Protein AF-A0A954KGF8-F1 (afdb_monomer_lite)

pLDDT: mean 89.38, std 13.1, range [48.44, 98.25]

Structure (mmCIF, N/CA/C/O backbone):
data_AF-A0A954KGF8-F1
#
_entry.id   AF-A0A954KGF8-F1
#
loop_
_atom_site.group_PDB
_atom_site.id
_atom_site.type_symbol
_atom_site.label_atom_id
_atom_site.label_alt_id
_atom_site.label_comp_id
_atom_site.label_asym_id
_atom_site.label_entity_id
_atom_site.label_seq_id
_atom_site.pdbx_PDB_ins_code
_atom_site.Cartn_x
_atom_site.Cartn_y
_atom_site.Cartn_z
_atom_site.occupancy
_atom_site.B_iso_or_equiv
_atom_site.auth_seq_id
_atom_site.auth_comp_id
_atom_site.auth_asym_id
_atom_site.auth_atom_id
_atom_site.pdbx_PDB_model_num
ATOM 1 N N . MET A 1 1 ? -12.550 10.418 11.384 1.00 88.25 1 MET A N 1
ATOM 2 C CA . MET A 1 1 ? -11.278 9.746 11.724 1.00 88.25 1 MET A CA 1
ATOM 3 C C . MET A 1 1 ? -10.918 8.637 10.731 1.00 88.25 1 MET A C 1
ATOM 5 O O . MET A 1 1 ? -10.017 8.868 9.944 1.00 88.25 1 MET A O 1
ATOM 9 N N . PHE A 1 2 ? -11.630 7.502 10.645 1.00 96.38 2 PHE A N 1
ATOM 10 C CA . PHE A 1 2 ? -11.220 6.394 9.749 1.00 96.38 2 PHE A CA 1
ATOM 11 C C . PHE A 1 2 ? -11.177 6.737 8.254 1.00 96.38 2 PHE A C 1
ATOM 13 O O . PHE A 1 2 ? -10.268 6.297 7.563 1.00 96.38 2 PHE A O 1
ATOM 20 N N . ARG A 1 3 ? -12.076 7.598 7.754 1.00 97.56 3 ARG A N 1
ATOM 21 C CA . ARG A 1 3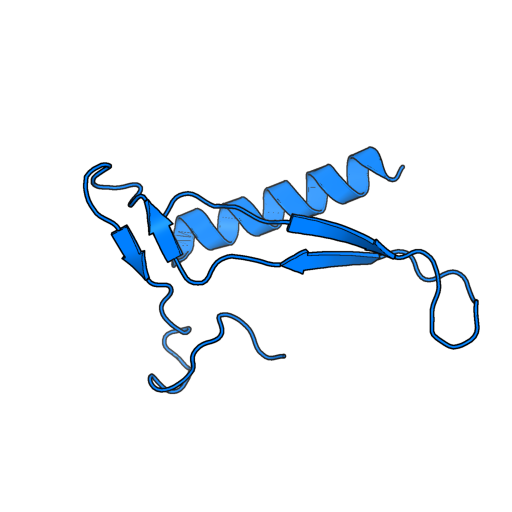 ? -11.971 8.118 6.375 1.00 97.56 3 ARG A CA 1
ATOM 22 C C . ARG A 1 3 ? -10.621 8.787 6.094 1.00 97.56 3 ARG A C 1
ATOM 24 O O . ARG A 1 3 ? -10.086 8.591 5.014 1.00 97.56 3 ARG A O 1
ATOM 31 N N . LEU A 1 4 ? -10.085 9.553 7.050 1.00 97.56 4 LEU A N 1
ATOM 32 C CA . LEU A 1 4 ? -8.765 10.179 6.918 1.00 97.56 4 LEU A CA 1
ATOM 33 C C . LEU A 1 4 ? -7.668 9.114 6.888 1.00 97.56 4 LEU A C 1
ATOM 35 O O . LEU A 1 4 ? -6.816 9.182 6.018 1.00 97.56 4 LEU A O 1
ATOM 39 N N . LEU A 1 5 ? -7.743 8.096 7.755 1.00 97.25 5 LEU A N 1
ATOM 40 C CA . LEU A 1 5 ? -6.784 6.986 7.763 1.00 97.25 5 LEU A CA 1
ATOM 41 C C . LEU A 1 5 ? -6.722 6.272 6.403 1.00 97.25 5 LEU A C 1
ATOM 43 O O . LEU A 1 5 ? -5.642 6.149 5.837 1.00 97.25 5 LEU A O 1
ATOM 47 N N . PHE A 1 6 ? -7.869 5.872 5.842 1.00 98.25 6 PHE A N 1
ATOM 48 C CA . PHE A 1 6 ? -7.920 5.260 4.506 1.00 98.25 6 PHE A CA 1
ATOM 49 C C . PHE A 1 6 ? -7.350 6.180 3.422 1.00 98.25 6 PHE A C 1
ATOM 51 O O . PHE A 1 6 ? -6.631 5.720 2.539 1.00 98.25 6 PHE A O 1
ATOM 58 N N . HIS A 1 7 ? -7.660 7.477 3.484 1.00 98.19 7 HIS A N 1
ATOM 59 C CA . HIS A 1 7 ? -7.186 8.433 2.489 1.00 98.19 7 HIS A CA 1
ATOM 60 C C . HIS A 1 7 ? -5.666 8.614 2.558 1.00 98.19 7 HIS A C 1
ATOM 62 O O . HIS A 1 7 ? -5.000 8.561 1.530 1.00 98.19 7 HIS A O 1
ATOM 68 N N . SER A 1 8 ? -5.118 8.758 3.765 1.00 98.00 8 SER A N 1
ATOM 69 C CA . SER A 1 8 ? -3.680 8.890 3.995 1.00 98.00 8 SER A CA 1
ATOM 70 C C . SER A 1 8 ? -2.915 7.629 3.589 1.00 98.00 8 SER A C 1
ATOM 72 O O . SER A 1 8 ? -1.902 7.738 2.906 1.00 98.00 8 SER A O 1
ATOM 74 N N . VAL A 1 9 ? -3.417 6.435 3.939 1.00 97.38 9 VAL A N 1
ATOM 75 C CA . VAL A 1 9 ? -2.819 5.157 3.507 1.00 97.38 9 VAL A CA 1
ATOM 76 C C . VAL A 1 9 ? -2.797 5.065 1.981 1.00 97.38 9 VAL A C 1
ATOM 78 O O . VAL A 1 9 ? -1.748 4.784 1.403 1.00 97.38 9 VAL A O 1
ATOM 81 N N . TRP A 1 10 ? -3.920 5.361 1.319 1.00 97.94 10 TRP A N 1
ATOM 82 C CA . TRP A 1 10 ? -4.004 5.304 -0.140 1.00 97.94 10 TRP A CA 1
ATOM 83 C C . TRP A 1 10 ? -3.083 6.312 -0.832 1.00 97.94 10 TRP A C 1
ATOM 85 O O . TRP A 1 10 ? -2.405 5.955 -1.793 1.00 97.94 10 TRP A O 1
ATOM 95 N N . GLN A 1 11 ? -3.031 7.555 -0.346 1.00 98.25 11 GLN A N 1
ATOM 96 C CA . GLN A 1 11 ? -2.158 8.590 -0.905 1.00 98.25 11 GLN A CA 1
ATOM 97 C C . GLN A 1 11 ? -0.686 8.170 -0.864 1.00 98.25 11 GLN A C 1
ATOM 99 O O . GLN A 1 11 ? 0.002 8.259 -1.884 1.00 98.25 11 GLN A O 1
ATOM 104 N N . SER A 1 12 ? -0.219 7.664 0.279 1.00 96.50 12 SER A N 1
ATOM 105 C CA . SER A 1 12 ? 1.158 7.185 0.423 1.00 96.50 12 SER A CA 1
ATOM 106 C C . SER A 1 12 ? 1.437 5.984 -0.480 1.00 96.50 12 SER A C 1
ATOM 108 O O . SER A 1 12 ? 2.397 6.000 -1.249 1.00 96.50 12 SER A O 1
ATOM 110 N N . LEU A 1 13 ? 0.567 4.969 -0.442 1.00 95.31 13 LEU A N 1
ATOM 111 C CA . LEU A 1 13 ? 0.753 3.725 -1.189 1.00 95.31 13 LEU A CA 1
ATOM 112 C C . LEU A 1 13 ? 0.770 3.959 -2.704 1.00 95.31 13 LEU A C 1
ATOM 114 O O . LEU A 1 13 ? 1.662 3.477 -3.399 1.00 95.31 13 LEU A O 1
ATOM 118 N N . ARG A 1 14 ? -0.182 4.747 -3.212 1.00 96.69 14 ARG A N 1
ATOM 119 C CA . ARG A 1 14 ? -0.254 5.108 -4.630 1.00 96.69 14 ARG A CA 1
ATOM 120 C C . ARG A 1 14 ? 1.006 5.834 -5.094 1.00 96.69 14 ARG A C 1
ATOM 122 O O . ARG A 1 14 ? 1.533 5.499 -6.149 1.00 96.69 14 ARG A O 1
ATOM 129 N N . THR A 1 15 ? 1.488 6.796 -4.305 1.00 95.69 15 THR A N 1
ATOM 130 C CA . THR A 1 15 ? 2.679 7.588 -4.653 1.00 95.69 15 THR A CA 1
ATOM 131 C C . THR A 1 15 ? 3.901 6.690 -4.834 1.00 95.69 15 THR A C 1
ATOM 133 O O . THR A 1 15 ? 4.622 6.821 -5.824 1.00 95.69 15 THR A O 1
ATOM 136 N N . VAL A 1 16 ? 4.113 5.739 -3.922 1.00 91.75 16 VAL A N 1
ATOM 137 C CA . VAL A 1 16 ? 5.244 4.802 -3.998 1.00 91.75 16 VAL A CA 1
ATOM 138 C C . VAL A 1 16 ? 5.084 3.847 -5.182 1.00 91.75 16 VAL A C 1
ATOM 140 O O . VAL A 1 16 ? 5.980 3.757 -6.017 1.00 91.75 16 VAL A O 1
ATOM 143 N N . LEU A 1 17 ? 3.924 3.198 -5.330 1.00 92.50 17 LEU A N 1
ATOM 144 C CA . LEU A 1 17 ? 3.693 2.231 -6.412 1.00 92.50 17 LEU A CA 1
ATOM 145 C C . LEU A 1 17 ? 3.838 2.860 -7.802 1.00 92.50 17 LEU A C 1
ATOM 147 O O . LEU A 1 17 ? 4.534 2.320 -8.662 1.00 92.50 17 LEU A O 1
ATOM 151 N N . GLU A 1 18 ? 3.219 4.016 -8.035 1.00 94.56 18 GLU A N 1
ATOM 152 C CA . GLU A 1 18 ? 3.289 4.673 -9.342 1.00 94.56 18 GLU A CA 1
ATOM 153 C C . GLU A 1 18 ? 4.700 5.205 -9.632 1.00 94.56 18 GLU A C 1
ATOM 155 O O . GLU A 1 18 ? 5.158 5.115 -10.774 1.00 94.56 18 GLU A O 1
ATOM 160 N N . SER A 1 19 ? 5.421 5.708 -8.621 1.00 92.88 19 SER A N 1
ATOM 161 C CA . SER A 1 19 ? 6.772 6.247 -8.816 1.00 92.88 19 SER A CA 1
ATOM 162 C C . SER A 1 19 ? 7.821 5.154 -9.035 1.00 92.88 19 SER A C 1
ATOM 164 O O . SER A 1 19 ? 8.595 5.255 -9.989 1.00 92.88 19 SER A O 1
ATOM 166 N N . GLU A 1 20 ? 7.804 4.081 -8.246 1.00 91.06 20 GLU A N 1
ATOM 167 C CA . GLU A 1 20 ? 8.826 3.028 -8.295 1.00 91.06 20 GLU A CA 1
ATOM 168 C C . GLU A 1 20 ? 8.497 1.928 -9.309 1.00 91.06 20 GLU A C 1
ATOM 170 O O . GLU A 1 20 ? 9.368 1.479 -10.056 1.00 91.06 20 GLU A O 1
ATOM 175 N N . GLN A 1 21 ? 7.231 1.513 -9.387 1.00 91.88 21 GLN A N 1
ATOM 176 C CA . GLN A 1 21 ? 6.823 0.342 -10.169 1.00 91.88 21 GLN A CA 1
ATOM 177 C C . GLN A 1 21 ? 6.226 0.706 -11.535 1.00 91.88 21 GLN A C 1
ATOM 179 O O . GLN A 1 21 ? 6.223 -0.120 -12.459 1.00 91.88 21 GLN A O 1
ATOM 184 N N . GLN A 1 22 ? 5.802 1.968 -11.707 1.00 93.75 22 GLN A N 1
ATOM 185 C CA . GLN A 1 22 ? 5.382 2.566 -12.984 1.00 93.75 22 GLN A CA 1
ATOM 186 C C . GLN A 1 22 ? 4.199 1.834 -13.655 1.00 93.75 22 GLN A C 1
ATOM 188 O O . GLN A 1 22 ? 4.0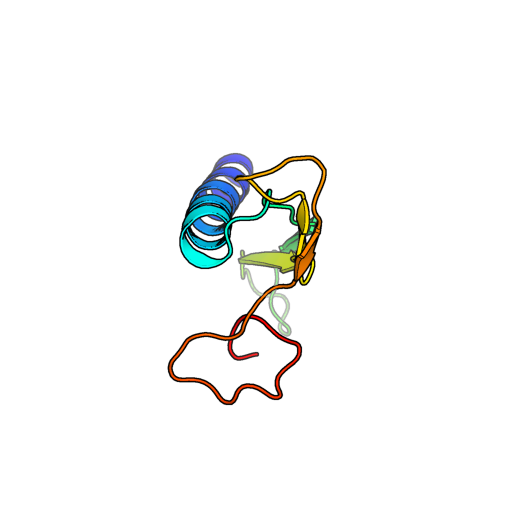99 1.780 -14.889 1.00 93.75 22 GLN A O 1
ATOM 193 N N . PHE A 1 23 ? 3.300 1.279 -12.841 1.00 95.00 23 PHE A N 1
ATOM 194 C CA . PHE A 1 23 ? 1.995 0.749 -13.237 1.00 95.00 23 PHE A CA 1
ATOM 195 C C . PHE A 1 23 ? 0.873 1.404 -12.423 1.00 95.00 23 PHE A C 1
ATOM 197 O O . PHE A 1 23 ? 1.135 1.970 -11.363 1.00 95.00 23 PHE A O 1
ATOM 204 N N . GLU A 1 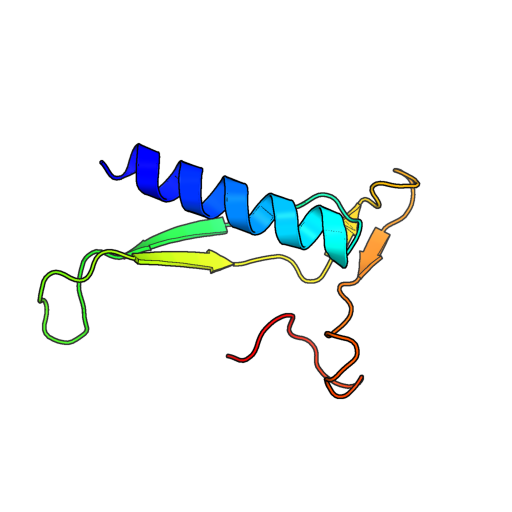24 ? -0.360 1.353 -12.926 1.00 95.81 24 GLU A N 1
ATOM 205 C CA . GLU A 1 24 ? -1.539 1.887 -12.237 1.00 95.81 24 GLU A CA 1
ATOM 206 C C . GLU A 1 24 ? -1.728 1.208 -10.877 1.00 95.81 24 GLU A C 1
ATOM 208 O O . GLU A 1 24 ? -1.906 -0.009 -10.793 1.00 95.81 24 GLU A O 1
ATOM 213 N N . ALA A 1 25 ? -1.681 1.996 -9.802 1.00 95.69 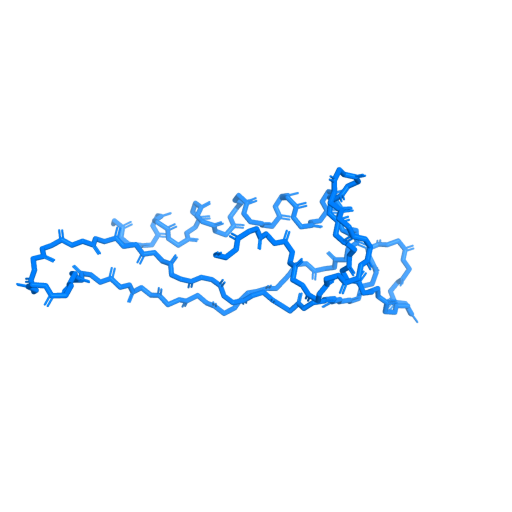25 ALA A N 1
ATOM 214 C CA . ALA A 1 25 ? -1.805 1.469 -8.453 1.00 95.69 25 ALA A CA 1
ATOM 215 C C . ALA A 1 25 ? -3.225 0.958 -8.178 1.00 95.69 25 ALA A C 1
ATOM 217 O O . ALA A 1 25 ? -4.222 1.594 -8.522 1.00 95.69 25 ALA A O 1
ATOM 218 N N . ALA A 1 26 ? -3.310 -0.154 -7.455 1.00 96.00 26 ALA A N 1
ATOM 219 C CA . ALA A 1 26 ? -4.551 -0.695 -6.923 1.00 96.00 26 ALA A CA 1
ATOM 220 C C . ALA A 1 26 ? -4.280 -1.347 -5.566 1.00 96.00 26 ALA A C 1
ATOM 222 O O . ALA A 1 26 ? -3.193 -1.873 -5.331 1.00 96.00 26 ALA A O 1
ATOM 223 N N . ALA A 1 27 ? -5.269 -1.322 -4.674 1.00 96.44 27 ALA A N 1
ATOM 224 C CA . ALA A 1 27 ? -5.201 -2.043 -3.410 1.00 96.44 27 ALA A CA 1
ATOM 225 C C . ALA A 1 27 ? -6.598 -2.405 -2.898 1.00 96.44 27 ALA A C 1
ATOM 227 O O . ALA A 1 27 ? -7.531 -1.605 -3.000 1.00 96.44 27 ALA A O 1
ATOM 228 N N . ALA A 1 28 ? -6.721 -3.579 -2.282 1.00 97.44 28 ALA A N 1
ATOM 229 C CA . ALA A 1 28 ? -7.829 -3.885 -1.382 1.00 97.44 28 ALA A CA 1
ATOM 230 C C . ALA A 1 28 ? -7.404 -3.524 0.046 1.00 97.44 28 ALA A C 1
ATOM 232 O O . ALA A 1 28 ? -6.377 -4.008 0.518 1.00 97.44 28 ALA A O 1
ATOM 233 N N . MET A 1 29 ? -8.163 -2.661 0.727 1.00 97.69 29 MET A N 1
ATOM 234 C CA . MET A 1 29 ? -7.816 -2.162 2.061 1.00 97.69 29 MET A CA 1
ATOM 235 C C . MET A 1 29 ? -8.838 -2.600 3.111 1.00 97.69 29 MET A C 1
ATOM 237 O O . MET A 1 29 ? -10.040 -2.411 2.921 1.00 97.69 29 MET A O 1
ATOM 241 N N . VAL A 1 30 ? -8.359 -3.129 4.236 1.00 97.62 30 VAL A N 1
ATOM 242 C CA . VAL A 1 30 ? -9.182 -3.624 5.349 1.00 97.62 30 VAL A CA 1
ATOM 243 C C . VAL A 1 30 ? -8.785 -2.910 6.636 1.00 97.62 30 VAL A C 1
ATOM 245 O O . VAL A 1 30 ? -7.614 -2.906 7.009 1.00 97.62 30 VAL A O 1
ATOM 248 N N . LEU A 1 31 ? -9.762 -2.308 7.319 1.00 97.75 31 LEU A N 1
ATOM 249 C CA . LEU A 1 31 ? -9.570 -1.701 8.636 1.00 97.75 31 LEU A CA 1
ATOM 250 C C . LEU A 1 31 ? -9.561 -2.786 9.712 1.00 97.75 31 LEU A C 1
ATOM 252 O O . LEU A 1 31 ? -10.508 -3.564 9.815 1.00 97.75 31 LEU A O 1
ATOM 256 N N . HIS A 1 32 ? -8.540 -2.765 10.554 1.00 97.44 32 HIS A N 1
ATOM 257 C CA . HIS A 1 32 ? -8.424 -3.608 11.731 1.00 97.44 32 HIS A CA 1
ATOM 258 C C . HIS A 1 32 ? -8.352 -2.703 12.965 1.00 97.44 32 HIS A C 1
ATOM 260 O O . HIS A 1 32 ? -7.575 -1.751 12.991 1.00 97.44 32 HIS A O 1
ATOM 266 N N . THR A 1 33 ? -9.209 -2.937 13.961 1.00 97.75 33 THR A N 1
ATOM 267 C CA . THR A 1 33 ? -9.338 -2.061 15.143 1.00 97.75 33 THR A CA 1
ATOM 268 C C . THR A 1 33 ? -8.858 -2.688 16.446 1.00 97.75 33 THR A C 1
ATOM 270 O O . THR A 1 33 ? -8.773 -1.977 17.447 1.00 97.75 33 THR A O 1
ATOM 273 N N . TRP A 1 34 ? -8.539 -3.984 16.446 1.00 98.00 34 TRP A N 1
ATOM 274 C CA . TRP A 1 34 ? -8.127 -4.729 17.631 1.00 98.00 34 TRP A CA 1
ATOM 275 C C . TRP A 1 34 ? -6.822 -5.480 17.405 1.00 98.00 34 TRP A C 1
ATOM 277 O O . TRP A 1 34 ? -6.490 -5.837 16.279 1.00 98.00 34 TRP A O 1
ATOM 287 N N . ASN A 1 35 ? -6.071 -5.707 18.479 1.00 96.62 35 ASN A N 1
ATOM 288 C CA . ASN A 1 35 ? -4.959 -6.651 18.467 1.00 96.62 35 ASN A CA 1
ATOM 289 C C . ASN A 1 35 ? -5.431 -8.046 18.923 1.00 96.62 35 ASN A C 1
ATOM 291 O O . ASN A 1 35 ? -6.600 -8.261 19.245 1.00 96.62 35 ASN A O 1
ATOM 295 N N . GLN A 1 36 ? -4.498 -8.995 18.997 1.00 96.56 36 GLN A N 1
ATOM 296 C CA . GLN A 1 36 ? -4.760 -10.362 19.466 1.00 96.56 36 GLN A CA 1
ATOM 297 C C . GLN A 1 36 ? -5.301 -10.459 20.907 1.00 96.56 36 GLN A C 1
ATOM 299 O O . GLN A 1 36 ? -5.921 -11.458 21.254 1.00 96.56 36 GLN A O 1
ATOM 304 N N . HIS A 1 37 ? -5.095 -9.431 21.737 1.00 97.44 37 HIS A N 1
ATOM 305 C CA . HIS A 1 37 ? -5.600 -9.346 23.112 1.00 97.44 37 HIS A CA 1
ATOM 306 C C . HIS A 1 37 ? -6.922 -8.560 23.214 1.00 97.44 37 HIS A C 1
ATOM 308 O O . HIS A 1 37 ? -7.369 -8.267 24.319 1.00 97.44 37 HIS A O 1
ATOM 314 N N . LEU A 1 38 ? -7.560 -8.228 22.081 1.00 95.94 38 LEU A N 1
ATOM 315 C CA . LEU A 1 38 ? -8.785 -7.417 21.985 1.00 95.94 38 LEU A CA 1
ATOM 316 C C . LEU A 1 38 ? -8.633 -5.965 22.472 1.00 95.94 38 LEU A C 1
ATOM 318 O O . LEU A 1 38 ? -9.617 -5.289 22.775 1.00 95.94 38 LEU A O 1
ATOM 322 N N . GLU A 1 39 ? -7.407 -5.454 22.509 1.00 98.00 39 GLU A N 1
ATOM 323 C CA . GLU A 1 39 ? -7.124 -4.062 22.851 1.00 98.00 39 GLU A CA 1
ATOM 324 C C . GLU A 1 39 ? -7.193 -3.177 21.602 1.00 98.00 39 GLU A C 1
ATOM 326 O O . GLU A 1 39 ? -7.000 -3.643 20.478 1.00 98.00 39 GLU A O 1
ATOM 331 N N . SER A 1 40 ? -7.440 -1.876 21.788 1.00 96.94 40 SER A N 1
ATOM 332 C CA . SER A 1 40 ? -7.493 -0.907 20.686 1.00 96.94 40 SER A CA 1
ATOM 333 C C . SER A 1 40 ? -6.172 -0.864 19.913 1.00 96.94 40 SER A C 1
ATOM 335 O O . SER A 1 40 ? -5.145 -0.438 20.440 1.00 96.94 40 SER A O 1
ATOM 337 N N . HIS A 1 41 ? -6.221 -1.228 18.632 1.00 96.94 41 HIS A N 1
ATOM 338 C CA . HIS A 1 41 ? -5.063 -1.266 17.745 1.00 96.94 41 HIS A CA 1
ATOM 339 C C . HIS A 1 41 ? -5.484 -0.981 16.296 1.00 96.94 41 HIS A C 1
ATOM 341 O O . HIS A 1 41 ? -5.669 -1.879 15.477 1.00 96.94 41 HIS A O 1
ATOM 347 N N . VAL A 1 42 ? -5.687 0.302 15.993 1.00 96.75 42 VAL A N 1
ATOM 348 C CA . VAL A 1 42 ? -6.220 0.757 14.703 1.00 96.75 42 VAL A CA 1
ATOM 349 C C . VAL A 1 42 ? -5.127 0.775 13.632 1.00 96.75 42 VAL A C 1
ATOM 351 O O . VAL A 1 42 ? -4.227 1.609 13.686 1.00 96.75 42 VAL A O 1
ATOM 354 N N . HIS A 1 43 ? -5.244 -0.093 12.629 1.00 96.69 43 HIS A N 1
ATOM 355 C CA . HIS A 1 43 ? -4.383 -0.117 11.443 1.00 96.69 43 HIS A CA 1
ATOM 356 C C . HIS A 1 43 ? -5.159 -0.566 10.194 1.00 96.69 43 HIS A C 1
ATOM 358 O O . HIS A 1 43 ? -6.298 -1.025 10.279 1.00 96.69 43 HIS A O 1
ATOM 364 N N . VAL A 1 44 ? -4.564 -0.389 9.013 1.00 97.31 44 VAL A N 1
ATOM 365 C CA . VAL A 1 44 ? -5.138 -0.828 7.733 1.00 97.31 44 VAL A CA 1
ATOM 366 C C . VAL A 1 44 ? -4.198 -1.840 7.100 1.00 97.31 44 VAL A C 1
ATOM 368 O O . VAL A 1 44 ? -3.026 -1.540 6.890 1.00 97.31 44 VAL A O 1
ATOM 371 N N . HIS A 1 45 ? -4.722 -3.011 6.752 1.00 96.38 45 HIS A N 1
ATOM 372 C CA . HIS A 1 45 ? -4.035 -3.935 5.857 1.00 96.38 45 HIS A CA 1
ATOM 373 C C . HIS A 1 45 ? -4.350 -3.552 4.413 1.00 96.38 45 HIS A C 1
ATOM 375 O O . HIS A 1 45 ? -5.519 -3.370 4.073 1.00 96.38 45 HIS A O 1
ATOM 381 N N . ALA A 1 46 ? -3.329 -3.446 3.566 1.00 96.25 46 ALA A N 1
ATOM 382 C CA . ALA A 1 46 ? -3.481 -3.191 2.139 1.00 96.25 46 ALA A CA 1
ATOM 383 C C . ALA A 1 46 ? -2.890 -4.357 1.341 1.00 96.25 46 ALA A C 1
ATOM 385 O O . ALA A 1 46 ? -1.705 -4.656 1.458 1.00 96.25 46 ALA A O 1
ATOM 386 N N . ILE A 1 47 ? -3.717 -5.008 0.527 1.00 94.75 47 ILE A N 1
ATOM 387 C CA . ILE A 1 47 ? -3.297 -6.068 -0.390 1.00 94.75 47 ILE A CA 1
ATOM 388 C C . ILE A 1 47 ? -3.122 -5.438 -1.766 1.00 94.75 47 ILE A C 1
ATOM 390 O O . ILE A 1 47 ? -4.084 -4.921 -2.340 1.00 94.75 47 ILE A O 1
ATOM 394 N N . VAL A 1 48 ? -1.895 -5.479 -2.278 1.00 93.00 48 VAL A N 1
ATOM 395 C CA . VAL A 1 48 ? -1.501 -4.853 -3.544 1.00 93.00 48 VAL A CA 1
ATOM 396 C C . VAL A 1 48 ? -1.258 -5.935 -4.597 1.00 93.00 48 VAL A C 1
ATOM 398 O O . VAL A 1 48 ? -0.557 -6.906 -4.310 1.00 93.00 48 VAL A O 1
ATOM 401 N N . PRO A 1 49 ? -1.797 -5.799 -5.820 1.00 92.44 49 PRO A N 1
ATOM 402 C CA . PRO A 1 49 ? -1.451 -6.690 -6.920 1.00 92.44 49 PRO A CA 1
ATOM 403 C C . PRO A 1 49 ? 0.040 -6.601 -7.278 1.00 92.44 49 PRO A C 1
ATOM 405 O O . PRO A 1 49 ? 0.606 -5.513 -7.351 1.00 92.44 49 PRO A O 1
ATOM 408 N N . GLY A 1 50 ? 0.668 -7.732 -7.607 1.00 91.50 50 GLY A N 1
ATOM 409 C CA . GLY A 1 50 ? 2.065 -7.798 -8.070 1.00 91.50 50 GLY A CA 1
ATOM 410 C C . GLY A 1 50 ? 2.299 -7.257 -9.492 1.00 91.50 50 GLY A C 1
ATOM 411 O O . GLY A 1 50 ? 3.158 -7.758 -10.218 1.00 91.50 50 GLY A O 1
ATOM 412 N N . GLY A 1 51 ? 1.504 -6.289 -9.945 1.00 93.06 51 GLY A N 1
ATOM 413 C CA . GLY A 1 51 ? 1.557 -5.719 -11.288 1.00 93.06 51 GLY A CA 1
ATOM 414 C C . GLY A 1 51 ? 0.250 -5.054 -11.707 1.00 93.06 51 GLY A C 1
ATOM 415 O O . GLY A 1 51 ? -0.782 -5.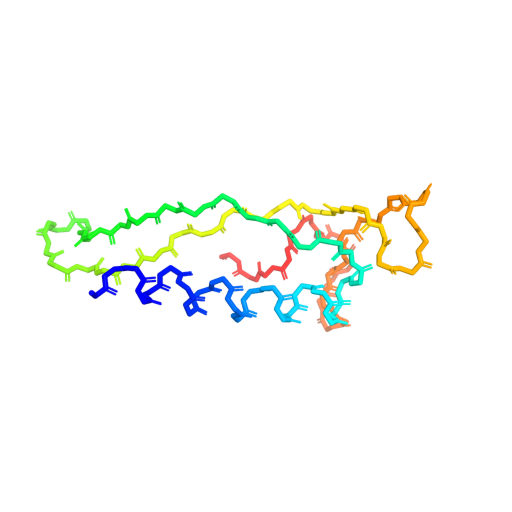214 -11.057 1.00 93.06 51 GLY A O 1
ATOM 416 N N . GLY A 1 52 ? 0.292 -4.342 -12.829 1.00 94.75 52 GLY A N 1
ATOM 417 C CA . GLY A 1 52 ? -0.860 -3.623 -13.364 1.00 94.75 52 GLY A CA 1
ATOM 418 C C . GLY A 1 52 ? -0.632 -3.068 -14.773 1.00 94.75 52 GLY A C 1
ATOM 419 O O . GLY A 1 52 ? 0.437 -3.274 -15.366 1.00 94.75 52 GLY A O 1
ATOM 420 N N . PRO A 1 53 ? -1.622 -2.345 -15.324 1.00 96.81 53 PRO A N 1
ATOM 421 C CA . PRO A 1 53 ? -1.470 -1.578 -16.558 1.00 96.81 53 PRO A CA 1
ATOM 422 C C . PRO A 1 53 ? -0.316 -0.574 -16.460 1.00 96.81 53 PRO A C 1
ATOM 424 O O . PRO A 1 53 ? -0.150 0.112 -15.456 1.00 96.81 53 PRO A O 1
ATOM 427 N N . SER A 1 54 ? 0.515 -0.487 -17.495 1.00 96.25 54 SER A N 1
ATOM 428 C CA . SER A 1 54 ? 1.665 0.419 -17.520 1.00 96.25 54 SER A CA 1
ATOM 429 C C . SER A 1 54 ? 1.230 1.878 -17.625 1.00 96.25 54 SER A C 1
ATOM 431 O O . SER A 1 54 ? 0.550 2.256 -18.579 1.00 96.25 54 SER A O 1
ATOM 433 N N . LEU A 1 55 ? 1.772 2.732 -16.751 1.00 95.75 55 LEU A N 1
ATOM 434 C CA . LEU A 1 55 ? 1.557 4.185 -16.811 1.00 95.75 55 LEU A CA 1
ATOM 435 C C . LEU A 1 55 ? 2.194 4.839 -18.047 1.00 95.75 55 LEU A C 1
ATOM 437 O O . LEU A 1 55 ? 1.823 5.945 -18.428 1.00 95.75 55 LEU A O 1
ATOM 441 N N . LYS A 1 56 ? 3.164 4.170 -18.686 1.00 94.94 56 LYS A N 1
ATOM 442 C CA . LYS A 1 56 ? 3.845 4.678 -19.893 1.00 94.94 56 LYS A CA 1
ATOM 443 C C . LYS A 1 56 ? 3.203 4.209 -21.197 1.00 94.94 56 LYS A C 1
ATOM 445 O O . LYS A 1 56 ? 3.454 4.797 -22.243 1.00 94.94 56 LYS A O 1
ATOM 450 N N . ASN A 1 57 ? 2.463 3.102 -21.165 1.00 94.56 57 ASN A N 1
ATOM 451 C CA . ASN A 1 57 ? 1.838 2.515 -22.348 1.00 94.56 57 ASN A CA 1
ATOM 452 C C . ASN A 1 57 ? 0.653 1.651 -21.914 1.00 94.56 57 ASN A C 1
ATOM 454 O O . ASN A 1 57 ? 0.848 0.498 -21.536 1.00 94.56 57 ASN A O 1
ATOM 458 N N . SER A 1 58 ? -0.557 2.191 -22.021 1.00 86.94 58 SER A N 1
ATOM 459 C CA . SER A 1 58 ? -1.798 1.553 -21.565 1.00 86.94 58 SER A CA 1
ATOM 460 C C . SER A 1 58 ? -2.076 0.174 -22.182 1.00 86.94 58 SER A C 1
ATOM 462 O O . SER A 1 58 ? -2.815 -0.611 -21.598 1.00 86.94 58 SER A O 1
ATOM 464 N N . ASN A 1 59 ? -1.443 -0.179 -23.308 1.00 94.25 59 ASN A N 1
ATOM 465 C CA . ASN A 1 59 ? -1.578 -1.498 -23.936 1.00 94.25 59 ASN A CA 1
ATOM 466 C C . ASN A 1 59 ? -0.584 -2.543 -23.394 1.00 94.25 59 ASN A C 1
ATOM 468 O O . ASN A 1 59 ? -0.478 -3.638 -23.951 1.00 94.25 59 ASN A O 1
ATOM 472 N N . ARG A 1 60 ? 0.192 -2.226 -22.350 1.00 95.88 60 ARG A N 1
ATOM 473 C CA . ARG A 1 60 ? 1.176 -3.145 -21.762 1.00 95.88 60 ARG A CA 1
ATOM 474 C C . ARG A 1 60 ? 0.919 -3.382 -20.282 1.00 95.88 60 ARG A C 1
ATOM 476 O O . ARG A 1 60 ? 0.723 -2.443 -19.520 1.00 95.88 60 ARG A O 1
ATOM 483 N N . TRP A 1 61 ? 1.029 -4.642 -19.874 1.00 95.56 61 TRP A N 1
ATOM 484 C CA . TRP A 1 61 ? 1.078 -5.035 -18.469 1.00 95.56 61 TRP A CA 1
ATOM 485 C C . TRP A 1 61 ? 2.506 -4.930 -17.932 1.00 95.56 61 TRP A C 1
ATOM 487 O O . TRP A 1 61 ? 3.463 -5.304 -18.618 1.00 95.56 61 TRP A O 1
ATOM 497 N N . ARG A 1 62 ? 2.657 -4.468 -16.693 1.00 94.75 62 ARG A N 1
ATOM 498 C CA . ARG A 1 62 ? 3.923 -4.489 -15.958 1.00 94.75 62 ARG A CA 1
ATOM 499 C C . ARG A 1 62 ? 3.784 -5.350 -14.720 1.00 94.75 62 ARG A C 1
ATOM 501 O O . ARG A 1 62 ? 2.823 -5.217 -13.973 1.00 94.75 62 ARG A O 1
ATOM 508 N N . LYS A 1 63 ? 4.772 -6.213 -14.505 1.00 93.38 63 LYS A N 1
ATOM 509 C CA . LYS A 1 63 ? 4.945 -6.921 -13.239 1.00 93.38 63 LYS A CA 1
ATOM 510 C C . LYS A 1 63 ? 5.712 -6.031 -12.268 1.00 93.38 63 LYS A C 1
ATOM 512 O O . LYS A 1 63 ? 6.562 -5.249 -12.699 1.00 93.38 63 LYS A O 1
ATOM 517 N N . ALA A 1 64 ? 5.390 -6.167 -10.991 1.00 90.81 64 ALA A N 1
ATOM 518 C CA . ALA A 1 64 ? 6.194 -5.640 -9.908 1.00 90.81 64 ALA A CA 1
ATOM 519 C C . ALA A 1 64 ? 7.622 -6.184 -9.990 1.00 90.81 64 ALA A C 1
ATOM 521 O O . ALA A 1 64 ? 7.841 -7.334 -10.377 1.00 90.81 64 ALA A O 1
ATOM 522 N N . THR A 1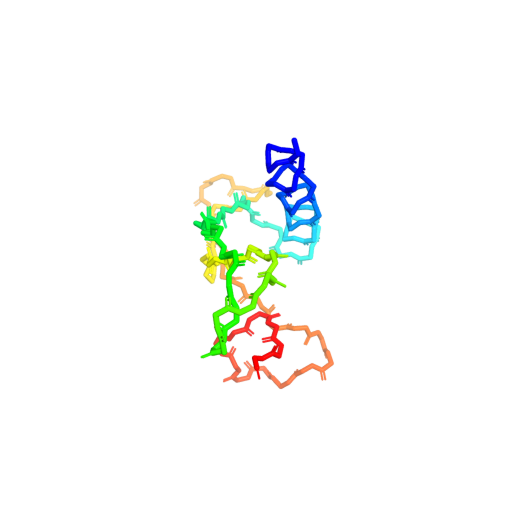 65 ? 8.577 -5.341 -9.629 1.00 86.75 65 THR A N 1
ATOM 523 C CA . THR A 1 65 ? 9.981 -5.709 -9.489 1.00 86.75 65 THR A CA 1
ATOM 524 C C . THR A 1 65 ? 10.422 -5.452 -8.054 1.00 86.75 65 THR A C 1
ATOM 526 O O . THR A 1 65 ? 10.055 -4.404 -7.507 1.00 86.75 65 THR A O 1
ATOM 529 N N . PRO A 1 66 ? 11.205 -6.362 -7.451 1.00 79.31 66 PRO A N 1
ATOM 530 C CA . PRO A 1 66 ? 11.735 -6.156 -6.112 1.00 79.31 66 PRO A CA 1
ATOM 531 C C . PRO A 1 66 ? 12.664 -4.930 -6.073 1.00 79.31 66 PRO A C 1
ATOM 533 O O . PRO A 1 66 ? 13.195 -4.521 -7.117 1.00 79.31 66 PRO A O 1
ATOM 536 N N . PRO A 1 67 ? 12.875 -4.329 -4.890 1.00 73.56 67 PRO A N 1
ATOM 537 C CA . PRO A 1 67 ? 13.793 -3.210 -4.731 1.00 73.56 67 PRO A CA 1
ATOM 538 C C . PRO A 1 67 ? 15.211 -3.550 -5.226 1.00 73.56 67 PRO A C 1
ATOM 540 O O . PRO A 1 67 ? 15.652 -4.690 -5.088 1.00 73.56 67 PRO A O 1
ATOM 543 N N . PRO A 1 68 ? 15.990 -2.576 -5.740 1.00 69.81 68 PRO A N 1
ATOM 544 C CA . PRO A 1 68 ? 17.316 -2.837 -6.322 1.00 69.81 68 PRO A CA 1
ATOM 545 C C . PRO A 1 68 ? 18.345 -3.460 -5.366 1.00 69.81 68 PRO A C 1
ATOM 547 O O . PRO A 1 68 ? 19.366 -3.975 -5.812 1.00 69.81 68 PRO A O 1
ATOM 550 N N . HIS A 1 69 ? 18.109 -3.354 -4.057 1.00 70.19 69 HIS A N 1
ATOM 551 C CA . HIS A 1 69 ? 18.964 -3.893 -2.999 1.00 70.19 69 HIS A CA 1
ATOM 552 C C . HIS A 1 69 ? 18.500 -5.269 -2.495 1.00 70.19 69 HIS A C 1
ATOM 554 O O . HIS A 1 69 ? 19.153 -5.854 -1.631 1.00 70.19 69 HIS A O 1
ATOM 560 N N . GLU A 1 70 ? 17.404 -5.796 -3.039 1.00 64.69 70 GLU A N 1
ATOM 561 C CA . GLU A 1 70 ? 16.871 -7.114 -2.714 1.00 64.69 70 GLU A CA 1
ATOM 562 C C . GLU A 1 70 ? 17.187 -8.143 -3.804 1.00 64.69 70 GLU A C 1
ATOM 564 O O . GLU A 1 70 ? 17.516 -7.818 -4.948 1.00 64.69 70 GLU A O 1
ATOM 569 N N . ARG A 1 71 ? 17.124 -9.428 -3.433 1.00 62.97 71 ARG A N 1
ATOM 570 C CA . ARG A 1 71 ? 17.387 -10.518 -4.375 1.00 62.97 71 ARG A CA 1
ATOM 571 C C . ARG A 1 71 ? 16.296 -10.564 -5.457 1.00 62.97 71 ARG A C 1
ATOM 573 O O . ARG A 1 71 ? 15.120 -10.389 -5.143 1.00 62.97 71 ARG A O 1
ATOM 580 N N . PRO A 1 72 ? 16.660 -10.841 -6.720 1.00 62.16 72 PRO A N 1
ATOM 581 C CA . PRO A 1 72 ? 15.732 -10.781 -7.851 1.00 62.16 72 PRO A CA 1
ATOM 582 C C . PRO A 1 72 ? 14.717 -11.938 -7.915 1.00 62.16 72 PRO A C 1
ATOM 584 O O . PRO A 1 72 ? 13.888 -11.950 -8.819 1.00 62.16 72 PRO A O 1
ATOM 587 N N . ASP A 1 73 ? 14.784 -12.914 -7.008 1.00 66.62 73 ASP A N 1
ATOM 588 C CA . ASP A 1 73 ? 13.985 -14.147 -7.007 1.00 66.62 73 ASP A CA 1
ATOM 589 C C . ASP A 1 73 ? 12.759 -14.109 -6.074 1.00 66.62 73 ASP A C 1
ATOM 591 O O . ASP A 1 73 ? 12.156 -15.149 -5.814 1.00 66.62 73 ASP A O 1
ATOM 595 N N . ARG A 1 74 ? 12.371 -12.930 -5.568 1.00 64.06 74 ARG A N 1
ATOM 596 C CA . ARG A 1 74 ? 11.201 -12.767 -4.690 1.00 64.06 74 ARG A CA 1
ATOM 597 C C . ARG A 1 74 ? 9.948 -12.331 -5.446 1.00 64.06 74 ARG A C 1
ATOM 599 O O . ARG A 1 74 ? 9.993 -11.451 -6.300 1.00 64.06 74 ARG A O 1
ATOM 606 N N . ASP A 1 75 ? 8.815 -12.902 -5.041 1.00 61.75 75 ASP A N 1
ATOM 607 C CA . ASP A 1 75 ? 7.486 -12.605 -5.595 1.00 61.75 75 ASP A CA 1
ATOM 608 C C . ASP A 1 75 ? 6.761 -11.444 -4.881 1.00 61.75 75 ASP A C 1
ATOM 610 O O . ASP A 1 75 ? 5.640 -11.091 -5.255 1.00 61.75 75 ASP A O 1
ATOM 614 N N . TRP A 1 76 ? 7.360 -10.846 -3.843 1.00 62.94 76 TRP A N 1
ATOM 615 C CA . TRP A 1 76 ? 6.736 -9.802 -3.021 1.00 62.94 76 TRP A CA 1
ATOM 616 C C . TRP A 1 76 ? 7.499 -8.472 -3.041 1.00 62.94 76 TRP A C 1
ATOM 618 O O . TRP A 1 76 ? 8.701 -8.418 -3.278 1.00 62.94 76 TRP A O 1
ATOM 628 N N . LEU A 1 77 ? 6.749 -7.388 -2.815 1.00 58.38 77 LEU A N 1
ATOM 629 C CA . LEU A 1 77 ? 7.169 -5.993 -3.005 1.00 58.38 77 LEU A CA 1
ATOM 630 C C . LEU A 1 77 ? 7.817 -5.336 -1.776 1.00 58.38 77 LEU A C 1
ATOM 632 O O . LEU A 1 77 ? 8.468 -4.308 -1.928 1.00 58.38 77 LEU A O 1
ATOM 636 N N . VAL A 1 78 ? 7.588 -5.873 -0.578 1.00 57.50 78 VAL A N 1
ATOM 637 C CA . VAL A 1 78 ? 8.106 -5.356 0.699 1.00 57.50 78 VAL A CA 1
ATOM 638 C C . VAL A 1 78 ? 8.434 -6.528 1.615 1.00 57.50 78 VAL A C 1
ATOM 640 O O . VAL A 1 78 ? 7.795 -7.576 1.499 1.00 57.50 78 VAL A O 1
ATOM 643 N N . ASP A 1 79 ? 9.388 -6.355 2.529 1.00 50.25 79 ASP A N 1
ATOM 644 C CA . ASP A 1 79 ? 9.639 -7.338 3.583 1.00 50.25 79 ASP A CA 1
ATOM 645 C C . ASP A 1 79 ? 8.345 -7.596 4.379 1.00 50.25 79 ASP A C 1
ATOM 647 O O . ASP A 1 79 ? 7.704 -6.665 4.876 1.00 50.25 79 ASP A O 1
ATOM 651 N N . ALA A 1 80 ? 7.945 -8.868 4.428 1.00 48.44 80 ALA A N 1
ATOM 652 C CA . ALA A 1 80 ? 6.797 -9.372 5.179 1.00 48.44 80 ALA A CA 1
ATOM 653 C C . ALA A 1 80 ? 7.222 -9.862 6.566 1.00 48.44 80 ALA A C 1
ATOM 655 O O . ALA A 1 80 ? 8.319 -10.463 6.664 1.00 48.44 80 ALA A O 1
#

Foldseek 3Di:
DVVVQVVVVCVVQQVCCCVPQQAHWDWDKDWDQADPVRDGDTDIDIDTDQWHQGNVHNVDITGHAEDPPDDRPDSDHDDD

Sequence (80 aa):
MFRLLFHSVWQSLRTVLESEQQFEAAAAMVLHTWNQHLESHVHVHAIVPGGGPSLKNSNRWRKATPPPHERPDRDWLVDA

Radius of gyration: 14.98 Å; chains: 1; bounding box: 31×24×47 Å

Secondary structure (DSSP, 8-state):
-HHHHHHHHHHHHHHHIIIII-B----EEEEEEE-TTS-EEEEEEEE--SEEEETTEEEEEEE----TTS-TT-S-SS--